Protein AF-A0A928HBX7-F1 (afdb_monomer_lite)

pLDDT: mean 88.18, std 9.83, range [43.16, 96.0]

Secondary structure (DSSP, 8-state):
----HHHHHHHHHHHTT--HHHHHHHHHTSTT-EEEEETTEEEEEEEE-TT-GGGSS-TT---TT--EEEEEEEEE-HHHHHHHHHHSPP-SEEEEE--TT--SEEEEEHHHHHH-

Foldseek 3Di:
DQAFQQVVQVVVCVVVVHDPVVLVVLQVLAPQWDADHGRAKTWTKDFDDPVCLVCLPVRNDDDPPGQEIETPDITGDLLVVLVVLVVHPDHQWYWYDPDPPDRDIDIDGSVVSNPD

Structure (mmCIF, N/CA/C/O backbone):
data_AF-A0A928HBX7-F1
#
_entry.id   AF-A0A928HBX7-F1
#
loop_
_atom_site.group_PDB
_atom_site.id
_atom_site.type_symbol
_atom_site.label_atom_id
_atom_site.label_alt_id
_atom_site.label_comp_id
_atom_site.label_asym_id
_atom_site.label_entity_id
_atom_site.label_seq_id
_atom_site.pdbx_PDB_ins_code
_atom_site.Cartn_x
_atom_site.Cartn_y
_atom_site.Cartn_z
_atom_site.occupancy
_atom_site.B_iso_or_equiv
_atom_site.auth_seq_id
_atom_site.auth_comp_id
_atom_site.auth_asym_id
_atom_site.auth_atom_id
_atom_site.pdbx_PDB_model_num
ATOM 1 N N . MET A 1 1 ? -10.060 2.143 -24.369 1.00 43.16 1 MET A N 1
ATOM 2 C CA . MET A 1 1 ? -9.752 0.827 -23.768 1.00 43.16 1 MET A CA 1
ATOM 3 C C . MET A 1 1 ? -9.670 1.012 -22.266 1.00 43.16 1 MET A C 1
ATOM 5 O O . MET A 1 1 ? -8.885 1.845 -21.835 1.00 43.16 1 MET A O 1
ATOM 9 N N . ASN A 1 2 ? -10.504 0.327 -21.482 1.00 54.28 2 ASN A N 1
ATOM 10 C CA . ASN A 1 2 ? -10.358 0.319 -20.026 1.00 54.28 2 ASN A CA 1
ATOM 11 C C . ASN A 1 2 ? -9.307 -0.754 -19.717 1.00 54.28 2 ASN A C 1
ATOM 13 O O . ASN A 1 2 ? -9.647 -1.933 -19.678 1.00 54.28 2 ASN A O 1
ATOM 17 N N . ALA A 1 3 ? -8.029 -0.371 -19.692 1.00 75.56 3 ALA A N 1
ATOM 18 C CA . ALA A 1 3 ? -6.948 -1.320 -19.448 1.00 75.56 3 ALA A CA 1
ATOM 19 C C . ALA A 1 3 ? -7.117 -1.921 -18.047 1.00 75.56 3 ALA A C 1
ATOM 21 O O . ALA A 1 3 ? -7.370 -1.184 -17.091 1.00 75.56 3 ALA A O 1
ATOM 22 N N . ASP A 1 4 ? -7.009 -3.244 -17.936 1.00 93.00 4 ASP A N 1
ATOM 23 C CA . ASP A 1 4 ? -7.075 -3.940 -16.655 1.00 93.00 4 ASP A CA 1
ATOM 24 C C . ASP A 1 4 ? -6.003 -3.360 -15.717 1.00 93.00 4 ASP A C 1
ATOM 26 O O . ASP A 1 4 ? -4.846 -3.173 -16.101 1.00 93.00 4 ASP A O 1
ATOM 30 N N . ALA A 1 5 ? -6.392 -3.006 -14.493 1.00 93.44 5 ALA A N 1
ATOM 31 C CA . ALA A 1 5 ? -5.477 -2.413 -13.523 1.00 93.44 5 ALA A CA 1
ATOM 32 C C . ALA A 1 5 ? -4.339 -3.375 -13.143 1.00 93.44 5 ALA A C 1
ATOM 34 O O . ALA A 1 5 ? -3.268 -2.918 -12.744 1.00 93.44 5 ALA A O 1
ATOM 35 N N . ARG A 1 6 ? -4.555 -4.689 -13.280 1.00 94.25 6 ARG A N 1
ATOM 36 C CA . ARG A 1 6 ? -3.539 -5.722 -13.044 1.00 94.25 6 ARG A CA 1
ATOM 37 C C . ARG A 1 6 ? -2.446 -5.670 -14.100 1.00 94.25 6 ARG A C 1
ATOM 39 O O . ARG A 1 6 ? -1.276 -5.662 -13.734 1.00 94.25 6 ARG A O 1
ATOM 46 N N . ASP A 1 7 ? -2.823 -5.540 -15.368 1.00 94.25 7 ASP A N 1
ATOM 47 C CA . ASP A 1 7 ? -1.864 -5.446 -16.472 1.00 94.25 7 ASP A CA 1
ATOM 48 C C . ASP A 1 7 ? -0.995 -4.192 -16.313 1.00 94.25 7 ASP A C 1
ATOM 50 O O . ASP A 1 7 ? 0.231 -4.273 -16.323 1.00 94.25 7 ASP A O 1
ATOM 54 N N . GLN A 1 8 ? -1.624 -3.046 -16.028 1.00 93.12 8 GLN A N 1
ATOM 55 C CA . GLN A 1 8 ? -0.915 -1.787 -15.766 1.00 93.12 8 GLN A CA 1
ATOM 56 C C . GLN A 1 8 ? 0.033 -1.883 -14.560 1.00 93.12 8 GLN A C 1
ATOM 58 O O . GLN A 1 8 ? 1.139 -1.341 -14.578 1.00 93.12 8 GLN A O 1
ATOM 63 N N . ALA A 1 9 ? -0.394 -2.560 -13.491 1.00 92.69 9 ALA A N 1
ATOM 64 C CA . ALA A 1 9 ? 0.432 -2.796 -12.313 1.00 92.69 9 ALA A CA 1
ATOM 65 C C . ALA A 1 9 ? 1.674 -3.637 -12.653 1.00 92.69 9 ALA A C 1
ATOM 67 O O . ALA A 1 9 ? 2.782 -3.284 -12.239 1.00 92.69 9 ALA A O 1
ATOM 68 N N . TRP A 1 10 ? 1.496 -4.697 -13.445 1.00 93.19 10 TRP A N 1
ATOM 69 C CA . TRP A 1 10 ? 2.581 -5.555 -13.925 1.00 93.19 10 TRP A CA 1
ATOM 70 C C . TRP A 1 10 ? 3.576 -4.787 -14.798 1.00 93.19 10 TRP A C 1
ATOM 72 O O . TRP A 1 10 ? 4.789 -4.872 -14.594 1.00 93.19 10 TRP A O 1
ATOM 82 N N . GLU A 1 11 ? 3.077 -3.984 -15.738 1.00 92.19 11 GLU A N 1
ATOM 83 C CA . GLU A 1 11 ? 3.911 -3.139 -16.597 1.00 92.19 11 GLU A CA 1
ATOM 84 C C . GLU A 1 11 ? 4.730 -2.130 -15.787 1.00 92.19 11 GLU A C 1
ATOM 86 O O . GLU A 1 11 ? 5.926 -1.962 -16.037 1.00 92.19 11 GLU A O 1
ATOM 91 N N . TYR A 1 12 ? 4.119 -1.500 -14.778 1.00 88.69 12 TYR A N 1
ATOM 92 C CA . TYR A 1 12 ? 4.809 -0.567 -13.889 1.00 88.69 12 TYR A CA 1
ATOM 93 C C . TYR A 1 12 ? 5.974 -1.234 -13.145 1.00 88.69 12 TYR A C 1
ATOM 95 O O . TYR A 1 12 ? 7.075 -0.684 -13.104 1.00 88.69 12 TYR A O 1
ATOM 103 N N . TYR A 1 13 ? 5.757 -2.427 -12.587 1.00 90.25 13 TYR A N 1
ATOM 104 C CA . TYR A 1 13 ? 6.802 -3.172 -11.877 1.00 90.25 13 TYR A CA 1
ATOM 105 C C . TYR A 1 13 ? 7.951 -3.566 -12.795 1.00 90.25 13 TYR A C 1
ATOM 107 O O . TYR A 1 13 ? 9.115 -3.312 -12.472 1.00 90.25 13 TYR A O 1
ATOM 115 N N . LYS A 1 14 ? 7.617 -4.100 -13.974 1.00 89.25 14 LYS A N 1
ATOM 116 C CA . LYS A 1 14 ? 8.596 -4.460 -15.000 1.00 89.25 14 LYS A CA 1
ATOM 117 C C . LYS A 1 14 ? 9.449 -3.255 -15.402 1.00 89.25 14 LYS A C 1
ATOM 119 O O . LYS A 1 14 ? 10.670 -3.367 -15.462 1.00 89.25 14 LYS A O 1
ATOM 124 N N . ALA A 1 15 ? 8.827 -2.098 -15.633 1.00 88.44 15 ALA A N 1
ATOM 125 C CA . ALA A 1 15 ? 9.533 -0.867 -15.988 1.00 88.44 15 ALA A CA 1
ATOM 126 C C . ALA A 1 15 ? 10.423 -0.332 -14.851 1.00 88.44 15 ALA A C 1
ATOM 128 O O . ALA A 1 15 ? 11.450 0.290 -15.113 1.00 88.44 15 ALA A O 1
ATOM 129 N N . ALA A 1 16 ? 10.049 -0.583 -13.595 1.00 83.94 16 ALA A N 1
ATOM 130 C CA . ALA A 1 16 ? 10.812 -0.185 -12.417 1.00 83.94 16 ALA A CA 1
ATOM 131 C C . ALA A 1 16 ? 11.918 -1.185 -12.022 1.00 83.94 16 ALA A C 1
ATOM 133 O O . ALA A 1 16 ? 12.610 -0.942 -11.034 1.00 83.94 16 ALA A O 1
ATOM 134 N N . GLY A 1 17 ? 12.081 -2.301 -12.748 1.00 87.50 17 GLY A N 1
ATOM 135 C CA . GLY A 1 17 ? 13.033 -3.362 -12.395 1.00 87.50 17 GLY A CA 1
ATOM 136 C C . GLY A 1 17 ? 12.702 -4.053 -11.069 1.00 87.50 17 GLY A C 1
ATOM 137 O O . GLY A 1 17 ? 13.601 -4.527 -10.380 1.00 87.50 17 GLY A O 1
ATOM 138 N N . ARG A 1 18 ? 11.422 -4.054 -10.680 1.00 87.19 18 ARG A N 1
ATOM 139 C CA . ARG A 1 18 ? 10.943 -4.618 -9.417 1.00 87.19 18 ARG A CA 1
ATOM 140 C C . ARG A 1 18 ? 10.344 -5.999 -9.625 1.00 87.19 18 ARG A C 1
ATOM 142 O O . ARG A 1 18 ? 9.678 -6.243 -10.629 1.00 87.19 18 ARG A O 1
ATOM 149 N N . ASP A 1 19 ? 10.510 -6.851 -8.623 1.00 89.94 19 ASP A N 1
ATOM 150 C CA . ASP A 1 19 ? 9.866 -8.157 -8.570 1.00 89.94 19 ASP A CA 1
ATOM 151 C C . ASP A 1 19 ? 8.508 -8.046 -7.867 1.00 89.94 19 ASP A C 1
ATOM 153 O O . ASP A 1 19 ? 8.407 -7.703 -6.687 1.00 89.94 19 ASP A O 1
ATOM 157 N N . MET A 1 20 ? 7.451 -8.299 -8.632 1.00 90.50 20 MET A N 1
ATOM 158 C CA . MET A 1 20 ? 6.083 -8.198 -8.149 1.00 90.50 20 MET A CA 1
ATOM 159 C C . MET A 1 20 ? 5.690 -9.356 -7.248 1.00 90.50 20 MET A C 1
ATOM 161 O O . MET A 1 20 ? 4.976 -9.151 -6.270 1.00 90.50 20 MET A O 1
ATOM 165 N N . GLU A 1 21 ? 6.156 -10.559 -7.562 1.00 92.06 21 GLU A N 1
ATOM 166 C CA . GLU A 1 21 ? 5.848 -11.755 -6.786 1.00 92.06 21 GLU A CA 1
ATOM 167 C C . GLU A 1 21 ? 6.515 -11.673 -5.414 1.00 92.06 21 GLU A C 1
ATOM 169 O O . GLU A 1 21 ? 5.865 -11.935 -4.400 1.00 92.06 21 GLU A O 1
ATOM 174 N N . ALA A 1 22 ? 7.768 -11.209 -5.368 1.00 91.19 22 ALA A N 1
ATOM 175 C CA . ALA A 1 22 ? 8.486 -10.988 -4.117 1.00 91.19 22 ALA A CA 1
ATOM 176 C C . ALA A 1 22 ? 7.787 -9.951 -3.221 1.00 91.19 22 ALA A C 1
ATOM 178 O O . ALA A 1 22 ? 7.575 -10.201 -2.032 1.00 91.19 22 ALA A O 1
ATOM 179 N N . ASP A 1 23 ? 7.376 -8.810 -3.784 1.00 91.56 23 ASP A N 1
ATOM 180 C CA . ASP A 1 23 ? 6.685 -7.759 -3.029 1.00 91.56 23 ASP A CA 1
ATOM 181 C C . ASP A 1 23 ? 5.295 -8.213 -2.550 1.00 91.56 23 ASP A C 1
ATOM 183 O O . ASP A 1 23 ? 4.891 -7.897 -1.427 1.00 91.56 23 ASP A O 1
ATOM 187 N N . LEU A 1 24 ? 4.569 -8.988 -3.365 1.00 92.94 24 LEU A N 1
ATOM 188 C CA . LEU A 1 24 ? 3.290 -9.584 -2.976 1.00 92.94 24 LEU A CA 1
ATOM 189 C C . LEU A 1 24 ? 3.462 -10.580 -1.829 1.00 92.94 24 LEU A C 1
ATOM 191 O O . LEU A 1 24 ? 2.717 -10.504 -0.854 1.00 92.94 24 LEU A O 1
ATOM 195 N N . ALA A 1 25 ? 4.445 -11.479 -1.916 1.00 92.12 25 ALA A N 1
ATOM 196 C CA . ALA A 1 25 ? 4.724 -12.458 -0.871 1.00 92.12 25 ALA A CA 1
ATOM 197 C C . ALA A 1 25 ? 5.141 -11.779 0.443 1.00 92.12 25 ALA A C 1
ATOM 199 O O . ALA A 1 25 ? 4.616 -12.110 1.508 1.00 92.12 25 ALA A O 1
ATOM 200 N N . ALA A 1 26 ? 6.028 -10.783 0.368 1.00 91.25 26 ALA A N 1
ATOM 201 C CA . ALA A 1 26 ? 6.472 -10.019 1.529 1.00 91.25 26 ALA A CA 1
ATOM 202 C C . ALA A 1 26 ? 5.316 -9.268 2.204 1.00 91.25 26 ALA A C 1
ATOM 204 O O . ALA A 1 26 ? 5.214 -9.252 3.430 1.00 91.25 26 ALA A O 1
ATOM 205 N N . LEU A 1 27 ? 4.427 -8.664 1.410 1.00 92.25 27 LEU A N 1
ATOM 206 C CA . LEU A 1 27 ? 3.292 -7.913 1.932 1.00 92.25 27 LEU A CA 1
ATOM 207 C C . LEU A 1 27 ? 2.171 -8.822 2.453 1.00 92.25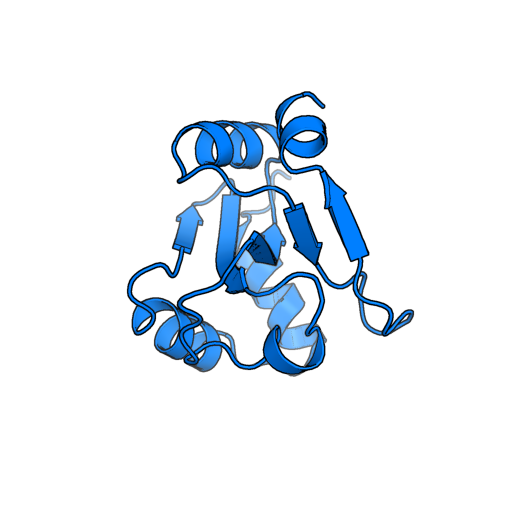 27 LEU A C 1
ATOM 209 O O . LEU A 1 27 ? 1.546 -8.489 3.455 1.00 92.25 27 LEU A O 1
ATOM 213 N N . ALA A 1 28 ? 1.933 -9.974 1.823 1.00 90.44 28 ALA A N 1
ATOM 214 C CA . ALA A 1 28 ? 0.969 -10.968 2.297 1.00 90.44 28 ALA A CA 1
ATOM 215 C C . ALA A 1 28 ? 1.384 -11.595 3.638 1.00 90.44 28 ALA A C 1
ATOM 217 O O . ALA A 1 28 ? 0.525 -11.973 4.432 1.00 90.44 28 ALA A O 1
ATOM 218 N N . ALA A 1 29 ? 2.689 -11.668 3.917 1.00 88.94 29 ALA A N 1
ATOM 219 C CA . ALA A 1 29 ? 3.209 -12.082 5.218 1.00 88.94 29 ALA A CA 1
ATOM 220 C C . ALA A 1 29 ? 3.047 -11.005 6.312 1.00 88.94 29 ALA A C 1
ATOM 222 O O . ALA A 1 29 ? 3.225 -11.300 7.495 1.00 88.94 29 ALA A O 1
ATOM 223 N N . HIS A 1 30 ? 2.705 -9.763 5.950 1.00 89.69 30 HIS A N 1
ATOM 224 C CA . HIS A 1 30 ? 2.498 -8.679 6.904 1.00 89.69 30 HIS A CA 1
ATOM 225 C C . HIS A 1 30 ? 1.064 -8.741 7.482 1.00 89.69 30 HIS A C 1
ATOM 227 O O . HIS A 1 30 ? 0.107 -8.590 6.724 1.00 89.69 30 HIS A O 1
ATOM 233 N N . PRO A 1 31 ? 0.863 -8.864 8.813 1.00 88.56 31 PRO A N 1
ATOM 234 C CA . PRO A 1 31 ? -0.467 -9.071 9.413 1.00 88.56 31 PRO A CA 1
ATOM 235 C C . PRO A 1 31 ? -1.500 -7.977 9.109 1.00 88.56 31 PRO A C 1
ATOM 237 O O . PRO A 1 31 ? -2.691 -8.242 9.005 1.00 88.56 31 PRO A O 1
ATOM 240 N N . GLU A 1 32 ? -1.037 -6.735 8.969 1.00 90.81 32 GLU A N 1
ATOM 241 C CA . GLU A 1 32 ? -1.860 -5.579 8.579 1.00 90.81 32 GLU A CA 1
ATOM 242 C C . GLU A 1 32 ? -1.605 -5.128 7.126 1.00 90.81 32 GLU A C 1
ATOM 244 O O . GLU A 1 32 ? -1.927 -4.000 6.747 1.00 90.81 32 GLU A O 1
ATOM 249 N N . GLY A 1 33 ? -0.943 -5.970 6.329 1.00 92.12 33 GLY A N 1
ATOM 250 C CA . GLY A 1 33 ? -0.696 -5.711 4.918 1.00 92.12 33 GLY A CA 1
ATOM 251 C C . GLY A 1 33 ? -1.998 -5.787 4.128 1.00 92.12 33 GLY A C 1
ATOM 252 O O . GLY A 1 33 ? -2.845 -6.643 4.372 1.00 92.12 33 GLY A O 1
ATOM 253 N N . ILE A 1 34 ? -2.166 -4.883 3.170 1.00 93.62 34 ILE A N 1
ATOM 254 C CA . ILE A 1 34 ? -3.311 -4.873 2.265 1.00 93.62 34 ILE A CA 1
ATOM 255 C C . ILE A 1 34 ? -2.806 -5.180 0.864 1.00 93.62 34 ILE A C 1
ATOM 257 O O . ILE A 1 34 ? -2.054 -4.397 0.278 1.00 93.62 34 ILE A O 1
ATOM 261 N N . VAL A 1 35 ? -3.273 -6.305 0.332 1.00 95.31 35 VAL A N 1
ATOM 262 C CA . VAL A 1 35 ? -3.083 -6.725 -1.055 1.00 95.31 35 VAL A CA 1
ATOM 263 C C . VAL A 1 35 ? -4.461 -6.839 -1.694 1.00 95.31 35 VAL A C 1
ATOM 265 O O . VAL A 1 35 ? -5.254 -7.702 -1.325 1.00 95.31 35 VAL A O 1
ATOM 268 N N . LEU A 1 36 ? -4.757 -5.966 -2.652 1.00 95.38 36 LEU A N 1
ATOM 269 C CA . LEU A 1 36 ? -5.977 -6.029 -3.451 1.00 95.38 36 LEU A CA 1
ATOM 270 C C . LEU A 1 36 ? -5.606 -6.093 -4.928 1.00 95.38 36 LEU A C 1
ATOM 272 O O . LEU A 1 36 ? -4.967 -5.177 -5.438 1.00 95.38 36 LEU A O 1
ATOM 276 N N . LEU A 1 37 ? -6.040 -7.153 -5.611 1.00 94.62 37 LEU A N 1
ATOM 277 C CA . LEU A 1 37 ? -5.818 -7.367 -7.041 1.00 94.62 37 LEU A CA 1
ATOM 278 C C . LEU A 1 37 ? -7.163 -7.574 -7.742 1.00 94.62 37 LEU A C 1
ATOM 280 O O . LEU A 1 37 ? -7.687 -8.683 -7.803 1.00 94.62 37 LEU A O 1
ATOM 284 N N . MET A 1 38 ? -7.741 -6.495 -8.262 1.00 94.88 38 MET A N 1
ATOM 285 C CA . MET A 1 38 ? -9.003 -6.514 -9.001 1.00 94.88 38 MET A CA 1
ATOM 286 C C . MET A 1 38 ? -8.827 -5.915 -10.401 1.00 94.88 38 MET A C 1
ATOM 288 O O . MET A 1 38 ? -7.999 -5.021 -10.572 1.00 94.88 38 MET A O 1
ATOM 292 N N . PRO A 1 39 ? -9.681 -6.277 -11.380 1.00 95.06 39 PRO A N 1
ATOM 293 C CA . PRO A 1 39 ? -9.593 -5.733 -12.739 1.00 95.06 39 PRO A CA 1
ATOM 294 C C . PRO A 1 39 ? -9.624 -4.201 -12.826 1.00 95.06 39 PRO A C 1
ATOM 296 O O . PRO A 1 39 ? -9.100 -3.602 -13.757 1.00 95.06 39 PRO A O 1
ATOM 299 N N . ARG A 1 40 ? -10.268 -3.541 -11.855 1.00 95.44 40 ARG A N 1
ATOM 300 C CA . ARG A 1 40 ? -10.423 -2.078 -11.813 1.00 95.44 40 ARG A CA 1
ATOM 301 C C . ARG A 1 40 ? -9.531 -1.385 -10.791 1.00 95.44 40 ARG A C 1
ATOM 303 O O . ARG A 1 40 ? -9.532 -0.157 -10.749 1.00 95.44 40 ARG A O 1
ATOM 310 N N . LEU A 1 41 ? -8.853 -2.133 -9.927 1.00 95.94 41 LEU A N 1
ATOM 311 C CA . LEU A 1 41 ? -8.087 -1.563 -8.828 1.00 95.94 41 LEU A CA 1
ATOM 312 C C . LEU A 1 41 ? -7.033 -2.554 -8.335 1.00 95.94 41 LEU A C 1
ATOM 314 O O . LEU A 1 41 ? -7.363 -3.661 -7.913 1.00 95.94 41 LEU A O 1
ATOM 318 N N . VAL A 1 42 ? -5.787 -2.103 -8.308 1.00 96.00 42 VAL A N 1
ATOM 319 C CA . VAL A 1 42 ? -4.685 -2.763 -7.616 1.00 96.00 42 VAL A CA 1
ATOM 320 C C . VAL A 1 42 ? -4.202 -1.856 -6.490 1.00 96.00 42 VAL A C 1
ATOM 322 O O . VAL A 1 42 ? -3.895 -0.687 -6.731 1.00 96.00 42 VAL A O 1
ATOM 325 N N . VAL A 1 43 ? -4.136 -2.387 -5.267 1.00 95.44 43 VAL A N 1
ATOM 326 C CA . VAL A 1 43 ? -3.609 -1.684 -4.086 1.00 95.44 43 VAL A CA 1
ATOM 327 C C . VAL A 1 43 ? -2.652 -2.591 -3.333 1.00 95.44 43 VAL A C 1
ATOM 329 O O . VAL A 1 43 ? -3.036 -3.689 -2.941 1.00 95.44 43 VAL A O 1
ATOM 332 N N . LEU A 1 44 ? -1.445 -2.089 -3.084 1.00 94.88 44 LEU A N 1
ATOM 333 C CA . LEU A 1 44 ? -0.462 -2.673 -2.178 1.00 94.88 44 LEU A CA 1
ATOM 334 C C . LEU A 1 44 ? -0.104 -1.612 -1.137 1.00 94.88 44 LEU A C 1
ATOM 336 O O . LEU A 1 44 ? 0.433 -0.555 -1.485 1.00 94.88 44 LEU A O 1
ATOM 340 N N . MET A 1 45 ? -0.431 -1.853 0.129 1.00 94.25 45 MET A N 1
ATOM 341 C CA . MET A 1 45 ? -0.144 -0.907 1.210 1.00 94.25 45 MET A CA 1
ATOM 342 C C . MET A 1 45 ? 0.070 -1.599 2.553 1.00 94.25 45 MET A C 1
ATOM 344 O O . MET A 1 45 ? -0.460 -2.676 2.802 1.00 94.25 45 MET A O 1
ATOM 348 N N . LYS A 1 46 ? 0.828 -0.950 3.437 1.00 94.38 46 LYS A N 1
ATOM 349 C CA . LYS A 1 46 ? 1.106 -1.424 4.801 1.00 94.38 46 LYS A CA 1
ATOM 350 C C . LYS A 1 46 ? 1.135 -0.267 5.797 1.00 94.38 46 LYS A C 1
ATOM 352 O O . LYS A 1 46 ? 1.308 0.885 5.378 1.00 94.38 46 LYS A O 1
ATOM 357 N N . PRO A 1 47 ? 0.984 -0.525 7.102 1.00 94.50 47 PRO A N 1
ATOM 358 C CA . PRO A 1 47 ? 1.153 0.517 8.099 1.00 94.50 47 PRO A CA 1
ATOM 359 C C . PRO A 1 47 ? 2.630 0.897 8.276 1.00 94.50 47 PRO A C 1
ATOM 361 O O . PRO A 1 47 ? 3.514 0.044 8.230 1.00 94.50 47 PRO A O 1
ATOM 364 N N . VAL A 1 48 ? 2.905 2.187 8.481 1.00 93.38 48 VAL A N 1
ATOM 365 C CA . VAL A 1 48 ? 4.257 2.719 8.724 1.00 93.38 48 VAL A CA 1
ATOM 366 C C . VAL A 1 48 ? 4.238 3.898 9.700 1.00 93.38 48 VAL A C 1
ATOM 368 O O . VAL A 1 48 ? 3.192 4.487 9.981 1.00 93.38 48 VAL A O 1
ATOM 371 N N . CYS A 1 49 ? 5.425 4.291 10.158 1.00 92.12 49 CYS A N 1
ATOM 372 C CA . CYS A 1 49 ? 5.660 5.553 10.853 1.00 92.12 49 CYS A CA 1
ATOM 373 C C . CYS A 1 49 ? 5.934 6.682 9.841 1.00 92.12 49 CYS A C 1
ATOM 375 O O . CYS A 1 49 ? 6.922 6.659 9.103 1.00 92.12 49 CYS A O 1
ATOM 377 N N . SER A 1 50 ? 5.104 7.726 9.835 1.00 91.19 50 SER A N 1
ATOM 378 C CA . SER A 1 50 ? 5.171 8.870 8.910 1.00 91.19 50 SER A CA 1
ATOM 379 C C . SER A 1 50 ? 6.469 9.682 9.009 1.00 91.19 50 SER A C 1
ATOM 381 O O . SER A 1 50 ? 6.782 10.484 8.126 1.00 91.19 50 SER A O 1
ATOM 383 N N . ARG A 1 51 ? 7.214 9.528 10.106 1.00 89.19 51 ARG A N 1
ATOM 384 C CA . ARG A 1 51 ? 8.471 10.237 10.381 1.00 89.19 51 ARG A CA 1
ATOM 385 C C . ARG A 1 51 ? 9.725 9.407 10.095 1.00 89.19 51 ARG A C 1
ATOM 387 O O . ARG A 1 51 ? 10.807 9.960 10.221 1.00 89.19 51 ARG A O 1
ATOM 394 N N . GLN A 1 52 ? 9.576 8.135 9.720 1.00 89.06 52 GLN A N 1
ATOM 395 C CA . GLN A 1 52 ? 10.679 7.191 9.486 1.00 89.06 52 GLN A CA 1
ATOM 396 C C . GLN A 1 52 ? 10.588 6.628 8.052 1.00 89.06 52 GLN A C 1
ATOM 398 O O . GLN A 1 52 ? 10.196 5.475 7.857 1.00 89.06 52 GLN A O 1
ATOM 403 N N . PRO A 1 53 ? 10.823 7.460 7.017 1.00 86.12 53 PRO A N 1
ATOM 404 C CA . PRO A 1 53 ? 10.641 7.081 5.613 1.00 86.12 53 PRO A CA 1
ATOM 405 C C . PRO A 1 53 ? 11.561 5.964 5.120 1.00 86.12 53 PRO A C 1
ATOM 407 O O . PRO A 1 53 ? 11.194 5.234 4.203 1.00 86.12 53 PRO A O 1
ATOM 410 N N . GLU A 1 54 ? 12.717 5.787 5.750 1.00 84.81 54 GLU A N 1
ATOM 411 C CA . GLU A 1 54 ? 13.659 4.698 5.491 1.00 84.81 54 GLU A CA 1
ATOM 412 C C . GLU A 1 54 ? 13.040 3.302 5.683 1.00 84.81 54 GLU A C 1
ATOM 414 O O . GLU A 1 54 ? 13.554 2.314 5.173 1.00 84.81 54 GLU A O 1
ATOM 419 N N . GLN A 1 55 ? 11.906 3.217 6.381 1.00 79.38 55 GLN A N 1
ATOM 420 C CA . GLN A 1 55 ? 11.203 1.972 6.698 1.00 79.38 55 GLN A CA 1
ATOM 421 C C . GLN A 1 55 ? 10.085 1.621 5.711 1.00 79.38 55 GLN A C 1
ATOM 423 O O . GLN A 1 55 ? 9.481 0.544 5.781 1.00 79.38 55 GLN A O 1
ATOM 428 N N . TRP A 1 56 ? 9.737 2.549 4.821 1.00 84.81 56 TRP A N 1
ATOM 429 C CA . TRP A 1 56 ? 8.539 2.422 3.998 1.00 84.81 56 TRP A CA 1
ATOM 430 C C . TRP A 1 56 ? 8.689 1.339 2.931 1.00 84.81 56 TRP A C 1
ATOM 432 O O . TRP A 1 56 ? 7.743 0.596 2.683 1.00 84.81 56 TRP A O 1
ATOM 442 N N . THR A 1 57 ? 9.890 1.192 2.370 1.00 79.50 57 THR A N 1
ATOM 443 C CA . THR A 1 57 ? 10.199 0.211 1.321 1.00 79.50 57 THR A CA 1
ATOM 444 C C . THR A 1 57 ? 10.483 -1.195 1.855 1.00 79.50 57 THR A C 1
ATOM 446 O O . THR A 1 57 ? 10.461 -2.144 1.080 1.00 79.50 57 THR A O 1
ATOM 449 N N . ASP A 1 58 ? 10.716 -1.352 3.161 1.00 83.62 58 ASP A N 1
ATOM 450 C CA . ASP A 1 58 ? 10.961 -2.644 3.818 1.00 83.62 58 ASP A CA 1
ATOM 451 C C . ASP A 1 58 ? 9.638 -3.368 4.114 1.00 83.62 58 ASP A C 1
ATOM 453 O O . ASP A 1 58 ? 9.125 -3.335 5.232 1.00 83.62 58 ASP A O 1
ATOM 457 N N . LEU A 1 59 ? 9.016 -3.946 3.084 1.00 82.75 59 LEU A N 1
ATOM 458 C CA . LEU A 1 59 ? 7.662 -4.513 3.136 1.00 82.75 59 LEU A CA 1
ATOM 459 C C . LEU A 1 59 ? 7.358 -5.487 4.293 1.00 82.75 59 LEU A C 1
ATOM 461 O O . LEU A 1 59 ? 6.307 -5.300 4.908 1.00 82.75 59 LEU A O 1
ATOM 465 N N . PRO A 1 60 ? 8.214 -6.469 4.637 1.00 78.56 60 PRO A N 1
ATOM 466 C CA . PRO A 1 60 ? 7.878 -7.461 5.661 1.00 78.56 60 PRO A CA 1
ATOM 467 C C . PRO A 1 60 ? 7.899 -6.905 7.095 1.00 78.56 60 PRO A C 1
ATOM 469 O O . PRO A 1 60 ? 7.381 -7.539 8.014 1.00 78.56 60 PRO A O 1
ATOM 472 N N . ARG A 1 61 ? 8.497 -5.731 7.325 1.00 81.31 61 ARG A N 1
ATOM 473 C CA . ARG A 1 61 ? 8.688 -5.190 8.674 1.00 81.31 61 ARG A CA 1
ATOM 474 C C . ARG A 1 61 ? 7.401 -4.611 9.272 1.00 81.31 61 ARG A C 1
ATOM 476 O O . ARG A 1 61 ? 6.729 -3.801 8.635 1.00 81.31 61 ARG A O 1
ATOM 483 N N . ILE A 1 62 ? 7.129 -4.980 10.529 1.00 80.12 62 ILE A N 1
ATOM 484 C CA . ILE A 1 62 ? 5.966 -4.557 11.330 1.00 80.12 62 ILE A CA 1
ATOM 485 C C . ILE A 1 62 ? 6.327 -3.369 12.230 1.00 80.12 62 ILE A C 1
ATOM 487 O O . ILE A 1 62 ? 7.410 -3.329 12.820 1.00 80.12 62 ILE A O 1
ATOM 491 N N . PHE A 1 63 ? 5.391 -2.428 12.392 1.00 79.81 63 PHE A N 1
ATOM 492 C CA . PHE A 1 63 ? 5.590 -1.211 13.183 1.00 79.81 63 PHE A CA 1
ATOM 493 C C . PHE A 1 63 ? 4.451 -0.981 14.187 1.00 79.81 63 PHE A C 1
ATOM 495 O O . PHE A 1 63 ? 3.408 -0.441 13.814 1.00 79.81 63 PHE A O 1
ATOM 502 N N . PRO A 1 64 ? 4.654 -1.301 15.479 1.00 77.25 64 PRO A N 1
ATOM 503 C CA . PRO A 1 64 ? 3.623 -1.135 16.510 1.00 77.25 64 PRO A CA 1
ATOM 504 C C . PRO A 1 64 ? 3.136 0.313 16.689 1.00 77.25 64 PRO A C 1
ATOM 506 O O . PRO A 1 64 ? 1.996 0.544 17.074 1.00 77.25 64 PRO A O 1
ATOM 509 N N . ALA A 1 65 ? 3.990 1.298 16.393 1.00 84.25 65 ALA A N 1
ATOM 510 C CA . ALA A 1 65 ? 3.697 2.727 16.529 1.00 84.25 65 ALA A CA 1
ATOM 511 C C . ALA A 1 65 ? 3.247 3.394 15.214 1.00 84.25 65 ALA A C 1
ATOM 513 O O . ALA A 1 65 ? 3.351 4.615 15.075 1.00 84.25 65 ALA A O 1
ATOM 514 N N . ALA A 1 66 ? 2.793 2.616 14.228 1.00 91.44 66 ALA A N 1
ATOM 515 C CA . ALA A 1 66 ? 2.413 3.159 12.933 1.00 91.44 66 ALA A CA 1
ATOM 516 C C . ALA A 1 66 ? 1.281 4.198 13.056 1.00 91.44 66 ALA A C 1
ATOM 518 O O . ALA A 1 66 ? 0.227 3.940 13.637 1.00 91.44 66 ALA A O 1
ATOM 519 N N . ASP A 1 67 ? 1.471 5.364 12.443 1.00 94.31 67 ASP A N 1
ATOM 520 C CA . ASP A 1 67 ? 0.506 6.471 12.389 1.00 94.31 67 ASP A CA 1
ATOM 521 C C . ASP A 1 67 ? 0.028 6.756 10.954 1.00 94.31 67 ASP A C 1
ATOM 523 O O . ASP A 1 67 ? -0.800 7.650 10.731 1.00 94.31 67 ASP A O 1
ATOM 527 N N . ALA A 1 68 ? 0.530 5.988 9.982 1.00 94.69 68 ALA A N 1
ATOM 528 C CA . ALA A 1 68 ? 0.299 6.189 8.563 1.00 94.69 68 ALA A CA 1
ATOM 529 C C . ALA A 1 68 ? 0.066 4.887 7.798 1.00 94.69 68 ALA A C 1
ATOM 531 O O . ALA A 1 68 ? 0.540 3.821 8.185 1.00 94.69 68 ALA A O 1
ATOM 532 N N . TRP A 1 69 ? -0.628 5.006 6.672 1.00 94.75 69 TRP A N 1
ATOM 533 C CA . TRP A 1 69 ? -0.639 4.002 5.614 1.00 94.75 69 TRP A CA 1
ATOM 534 C C . TRP A 1 69 ? 0.407 4.371 4.567 1.00 94.75 69 TRP A C 1
ATOM 536 O O . TRP A 1 69 ? 0.368 5.488 4.059 1.00 94.75 69 TRP A O 1
ATOM 546 N N . TYR A 1 70 ? 1.321 3.467 4.220 1.00 94.25 70 TYR A N 1
ATOM 547 C CA . TYR A 1 70 ? 2.202 3.634 3.066 1.00 94.25 70 TYR A CA 1
ATOM 548 C C . TYR A 1 70 ? 1.635 2.902 1.856 1.00 94.25 70 TYR A C 1
ATOM 550 O O . TYR A 1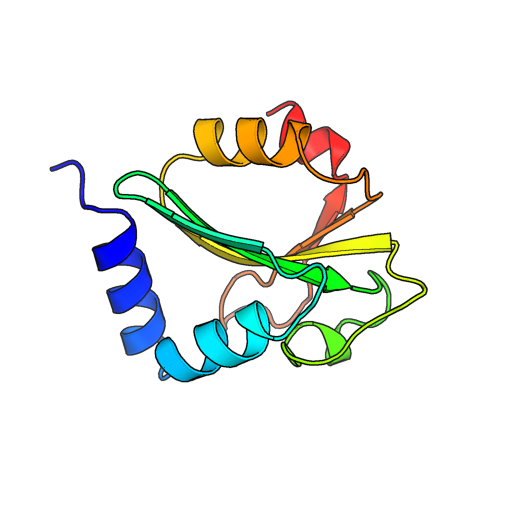 70 ? 1.432 1.691 1.907 1.00 94.25 70 TYR A O 1
ATOM 558 N N . VAL A 1 71 ? 1.397 3.643 0.776 1.00 93.50 71 VAL A N 1
ATOM 559 C CA . VAL A 1 71 ? 0.998 3.112 -0.526 1.00 93.50 71 VAL A CA 1
ATOM 560 C C . VAL A 1 71 ? 2.253 2.772 -1.301 1.00 93.50 71 VAL A C 1
ATOM 562 O O . VAL A 1 71 ? 2.981 3.652 -1.766 1.00 93.50 71 VAL A O 1
ATOM 565 N N . HIS A 1 72 ? 2.465 1.476 -1.448 1.00 92.12 72 HIS A N 1
ATOM 566 C CA . HIS A 1 72 ? 3.525 0.914 -2.262 1.00 92.12 72 HIS A CA 1
ATOM 567 C C . HIS A 1 72 ? 3.144 0.895 -3.741 1.00 92.12 72 HIS A C 1
ATOM 569 O O . HIS A 1 72 ? 3.948 1.228 -4.609 1.00 92.12 72 HIS A O 1
ATOM 575 N N . LEU A 1 73 ? 1.887 0.546 -4.021 1.00 92.50 73 LEU A N 1
ATOM 576 C CA . LEU A 1 73 ? 1.301 0.592 -5.353 1.00 92.50 73 LEU A CA 1
ATOM 577 C C . LEU A 1 73 ? -0.187 0.939 -5.261 1.00 92.50 73 LEU A C 1
ATOM 579 O O . LEU A 1 73 ? -0.913 0.377 -4.442 1.00 92.50 73 LEU A O 1
ATOM 583 N N . LEU A 1 74 ? -0.641 1.836 -6.133 1.00 93.62 74 LEU A N 1
ATOM 584 C CA . LEU A 1 74 ? -2.053 2.135 -6.352 1.00 93.62 74 LEU A CA 1
ATOM 585 C C . LEU A 1 74 ? -2.276 2.394 -7.842 1.00 93.62 74 LEU A C 1
ATOM 587 O O . LEU A 1 74 ? -1.789 3.391 -8.371 1.00 93.62 74 LEU A O 1
ATOM 591 N N . VAL A 1 75 ? -3.009 1.504 -8.506 1.00 93.62 75 VAL A N 1
ATOM 592 C CA . VAL A 1 75 ? -3.289 1.577 -9.948 1.00 93.62 75 VAL A CA 1
ATOM 593 C C . VAL A 1 75 ? -4.772 1.310 -10.188 1.00 93.62 75 VAL A C 1
ATOM 595 O O . VAL A 1 75 ? -5.342 0.391 -9.605 1.00 93.62 75 VAL A O 1
ATOM 598 N N . GLY A 1 76 ? -5.407 2.108 -11.048 1.00 93.88 76 GLY A N 1
ATOM 599 C CA . GLY A 1 76 ? -6.819 1.961 -11.408 1.00 93.88 76 GLY A CA 1
ATOM 600 C C . GLY A 1 76 ? -7.735 3.021 -10.788 1.00 93.88 76 GLY A C 1
ATOM 601 O O . GLY A 1 76 ? -7.398 4.202 -10.717 1.00 93.88 76 GLY A O 1
ATOM 602 N N . ASP A 1 77 ? -8.939 2.609 -10.395 1.00 94.56 77 ASP A N 1
ATOM 603 C CA . ASP A 1 77 ? -10.041 3.501 -10.028 1.00 94.56 77 ASP A CA 1
ATOM 604 C C . ASP A 1 77 ? -9.885 4.096 -8.615 1.00 94.56 77 ASP A C 1
ATOM 606 O O . ASP A 1 77 ? -10.107 3.435 -7.595 1.00 94.56 77 ASP A O 1
ATOM 610 N N . LEU A 1 78 ? -9.577 5.395 -8.551 1.00 93.06 78 LEU A N 1
ATOM 611 C CA . LEU A 1 78 ? -9.432 6.133 -7.292 1.00 93.06 78 LEU A CA 1
ATOM 612 C C . LEU A 1 78 ? -10.715 6.176 -6.450 1.00 93.06 78 LEU A C 1
ATOM 614 O O . LEU A 1 78 ? -10.629 6.233 -5.223 1.00 93.06 78 LEU A O 1
ATOM 618 N N . ARG A 1 79 ? -11.909 6.114 -7.056 1.00 93.88 79 ARG A N 1
ATOM 619 C CA . ARG A 1 79 ? -13.167 6.077 -6.291 1.00 93.88 79 ARG A CA 1
ATOM 620 C C . ARG A 1 79 ? -13.297 4.755 -5.542 1.00 93.88 79 ARG A C 1
ATOM 622 O O . ARG A 1 79 ? -13.732 4.747 -4.391 1.00 93.88 79 ARG A O 1
ATOM 629 N N . LEU A 1 80 ? -12.886 3.647 -6.163 1.00 94.56 80 LEU A N 1
ATOM 630 C CA . LEU A 1 80 ? -12.818 2.349 -5.485 1.00 94.56 80 LEU A CA 1
ATOM 631 C C . LEU A 1 80 ? -11.759 2.360 -4.376 1.00 94.56 80 LEU A C 1
ATOM 633 O O . LEU A 1 80 ? -12.039 1.884 -3.278 1.00 94.56 80 LEU A O 1
ATOM 637 N N . ALA A 1 81 ? -10.597 2.972 -4.617 1.00 94.69 81 ALA A N 1
ATOM 638 C CA . ALA A 1 81 ? -9.543 3.095 -3.609 1.00 94.69 81 ALA A CA 1
ATOM 639 C C . ALA A 1 81 ? -10.010 3.866 -2.362 1.00 94.69 81 ALA A C 1
ATOM 641 O O . ALA A 1 81 ? -9.737 3.465 -1.233 1.00 94.69 81 ALA A O 1
ATOM 642 N N . ARG A 1 82 ? -10.777 4.945 -2.549 1.00 94.56 82 ARG A N 1
ATOM 643 C CA . ARG A 1 82 ? -11.348 5.725 -1.440 1.00 94.56 82 ARG A CA 1
ATOM 644 C C . ARG A 1 82 ? -12.427 4.960 -0.683 1.00 94.56 82 ARG A C 1
ATOM 646 O O . ARG A 1 82 ? -12.456 5.009 0.542 1.00 94.56 82 ARG A O 1
ATOM 653 N N . ARG A 1 83 ? -13.274 4.197 -1.379 1.00 93.75 83 ARG A N 1
ATOM 654 C CA . ARG A 1 83 ? -14.237 3.297 -0.723 1.00 93.75 83 ARG A CA 1
ATOM 655 C C . ARG A 1 83 ? -13.531 2.237 0.119 1.00 93.75 83 ARG A C 1
ATOM 657 O O . ARG A 1 83 ? -13.935 2.024 1.257 1.00 93.75 83 ARG A O 1
ATOM 664 N N . LEU A 1 84 ? -12.460 1.631 -0.397 1.00 91.56 84 LEU A N 1
ATOM 665 C CA . LEU A 1 84 ? -11.623 0.719 0.386 1.00 91.56 84 LEU A CA 1
ATOM 666 C C . LEU A 1 84 ? -11.075 1.428 1.631 1.00 91.56 84 LEU A C 1
ATOM 668 O O . LEU A 1 8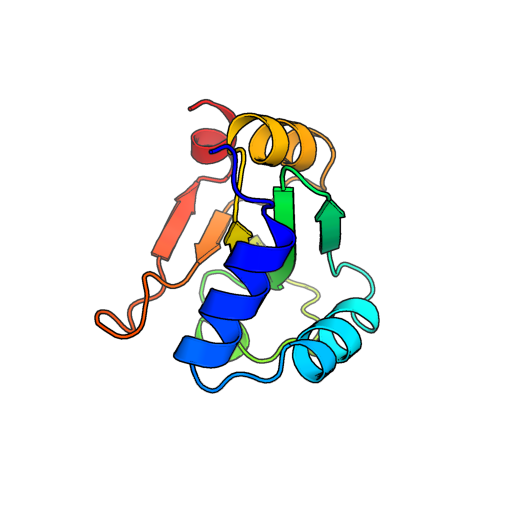4 ? -11.220 0.916 2.734 1.00 91.56 84 LEU A O 1
ATOM 672 N N . ALA A 1 85 ? -10.529 2.636 1.472 1.00 92.25 85 ALA A N 1
ATOM 673 C CA . ALA A 1 85 ? -9.983 3.424 2.574 1.00 92.25 85 ALA A CA 1
ATOM 674 C C . ALA A 1 85 ? -10.990 3.671 3.712 1.00 92.25 85 ALA A C 1
ATOM 676 O O . ALA A 1 85 ? -10.603 3.643 4.878 1.00 92.25 85 ALA A O 1
ATOM 677 N N . THR A 1 86 ? -12.283 3.839 3.418 1.00 91.69 86 THR A N 1
ATOM 678 C CA . THR A 1 86 ? -13.299 3.992 4.479 1.00 91.69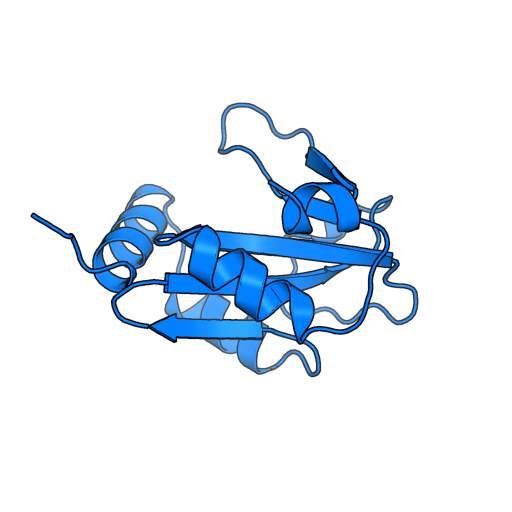 86 THR A CA 1
ATOM 679 C C . THR A 1 86 ? -13.514 2.744 5.340 1.00 91.69 86 THR A C 1
ATOM 681 O O . THR A 1 86 ? -14.008 2.873 6.457 1.00 91.69 86 THR A O 1
ATOM 684 N N . ALA A 1 87 ? -13.131 1.559 4.854 1.00 91.56 87 ALA A N 1
ATOM 685 C CA . ALA A 1 87 ? -13.251 0.292 5.576 1.00 91.56 87 ALA A CA 1
ATOM 686 C C . ALA A 1 87 ? -11.986 -0.078 6.373 1.00 91.56 87 ALA A C 1
ATOM 688 O O . ALA A 1 87 ? -11.998 -1.049 7.128 1.00 91.56 87 ALA A O 1
ATOM 689 N N . LEU A 1 88 ? -10.890 0.669 6.207 1.00 91.12 88 LEU A N 1
ATOM 690 C CA . LEU A 1 88 ? -9.617 0.389 6.868 1.00 91.12 88 LEU A CA 1
ATOM 691 C C . LEU A 1 88 ? -9.513 1.090 8.232 1.00 91.12 88 LEU A C 1
ATOM 693 O O . LEU A 1 88 ? -10.124 2.146 8.438 1.00 91.12 88 LEU A O 1
ATOM 697 N N . PRO A 1 89 ? -8.679 0.568 9.154 1.00 90.75 89 PRO A N 1
ATOM 698 C CA . PRO A 1 89 ? -8.326 1.272 10.378 1.00 90.75 89 PRO A CA 1
ATOM 699 C C . PRO A 1 89 ? -7.880 2.709 10.099 1.00 90.75 89 PRO A C 1
ATOM 701 O O . PRO A 1 89 ? -7.062 2.979 9.209 1.00 90.75 89 PRO A O 1
ATOM 704 N N . ARG A 1 90 ? -8.423 3.646 10.882 1.00 89.44 90 ARG A N 1
ATOM 705 C CA . ARG A 1 90 ? -8.098 5.066 10.749 1.00 89.44 90 ARG A CA 1
ATOM 706 C C . ARG A 1 90 ? -6.636 5.298 11.109 1.00 89.44 90 ARG A C 1
ATOM 708 O O . ARG A 1 90 ? -6.199 4.977 12.209 1.00 89.44 90 ARG A O 1
ATOM 715 N N . ARG A 1 91 ? -5.910 5.934 10.194 1.00 92.69 91 ARG A N 1
ATOM 716 C CA . ARG A 1 91 ? -4.551 6.439 10.408 1.00 92.69 91 ARG A CA 1
ATOM 717 C C . ARG A 1 91 ? -4.518 7.927 10.082 1.00 92.69 91 ARG A C 1
ATOM 719 O O . ARG A 1 91 ? -5.396 8.429 9.383 1.00 92.69 91 ARG A O 1
ATOM 726 N N . ARG A 1 92 ? -3.549 8.662 10.629 1.00 95.06 92 ARG A N 1
ATOM 727 C CA . ARG A 1 92 ? -3.480 10.123 10.454 1.00 95.06 92 ARG A CA 1
ATOM 728 C C . ARG A 1 92 ? -3.024 10.489 9.045 1.00 95.06 92 ARG A C 1
ATOM 730 O O . ARG A 1 92 ? -3.517 11.458 8.464 1.00 95.06 92 ARG A O 1
ATOM 737 N N . TRP A 1 93 ? -2.099 9.706 8.502 1.00 95.94 93 TRP A N 1
ATOM 738 C CA . TRP A 1 93 ? -1.409 10.026 7.260 1.00 95.94 93 TRP A CA 1
ATOM 739 C C . TRP A 1 93 ? -1.563 8.941 6.200 1.00 95.94 93 TRP A C 1
ATOM 741 O O . TRP A 1 93 ? -1.635 7.75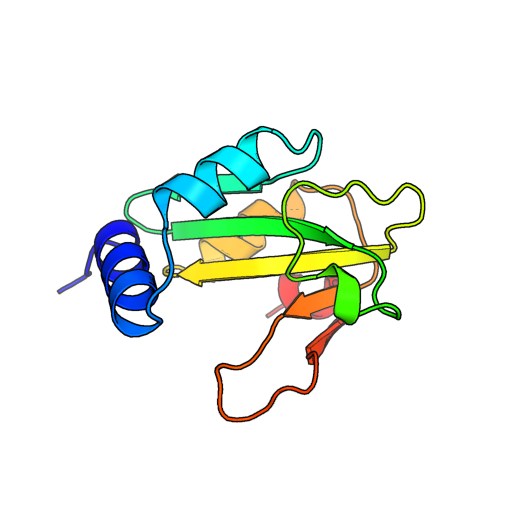0 6.499 1.00 95.94 93 TRP A O 1
ATOM 751 N N . LEU A 1 94 ? -1.551 9.388 4.949 1.00 94.50 94 LEU A N 1
ATOM 752 C CA . LEU A 1 94 ? -1.272 8.574 3.781 1.00 94.50 94 LEU A CA 1
ATOM 753 C C . LEU A 1 94 ? 0.094 8.973 3.230 1.00 94.50 94 LEU A C 1
ATOM 755 O O . LEU A 1 94 ? 0.347 10.145 2.937 1.00 94.50 94 LEU A O 1
ATOM 759 N N . CYS A 1 95 ? 0.961 7.987 3.099 1.00 93.88 95 CYS A N 1
ATOM 760 C CA . CYS A 1 95 ? 2.352 8.109 2.714 1.00 93.88 95 CYS A CA 1
ATOM 761 C C . CYS A 1 95 ? 2.571 7.418 1.368 1.00 93.88 95 CYS A C 1
ATOM 763 O O . CYS A 1 95 ? 2.016 6.350 1.135 1.00 93.88 95 CYS A O 1
ATOM 765 N N . PHE A 1 96 ? 3.358 8.009 0.473 1.00 91.44 96 PHE A N 1
ATOM 766 C CA . PHE A 1 96 ? 3.694 7.407 -0.825 1.00 91.44 96 PHE A CA 1
ATOM 767 C C . PHE A 1 96 ? 4.947 8.057 -1.421 1.00 91.44 96 PHE A C 1
ATOM 769 O O . PHE A 1 96 ? 5.337 9.156 -1.023 1.00 91.44 96 PHE A O 1
ATOM 776 N N . GLN A 1 97 ? 5.585 7.393 -2.384 1.00 85.88 97 GLN A N 1
ATOM 777 C CA . GLN A 1 97 ? 6.683 7.966 -3.170 1.00 85.88 97 GLN A CA 1
ATOM 778 C C . GLN A 1 97 ? 6.183 8.349 -4.569 1.00 85.88 97 GLN A C 1
ATOM 780 O O . GLN A 1 97 ? 5.486 7.573 -5.219 1.00 85.88 97 GLN A O 1
ATOM 785 N N . ARG A 1 98 ? 6.527 9.552 -5.051 1.00 75.06 98 ARG A N 1
ATOM 786 C CA . ARG A 1 98 ? 6.157 10.028 -6.397 1.00 75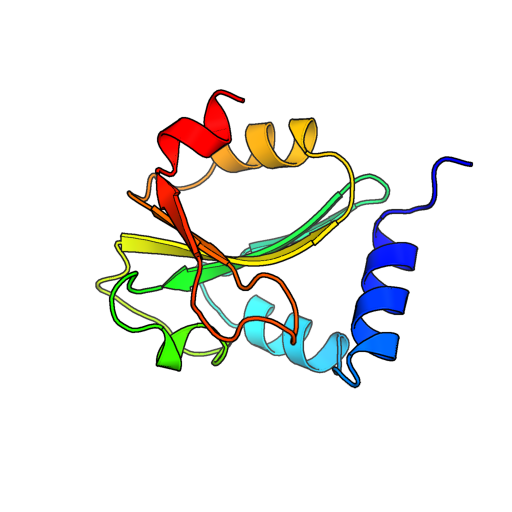.06 98 ARG A CA 1
ATOM 787 C C . ARG A 1 98 ? 7.268 9.723 -7.400 1.00 75.06 98 ARG A C 1
ATOM 789 O O . ARG A 1 98 ? 7.927 10.627 -7.902 1.00 75.06 98 ARG A O 1
ATOM 796 N N . GLY A 1 99 ? 7.439 8.440 -7.706 1.00 64.62 99 GLY A N 1
ATOM 797 C CA . GLY A 1 99 ? 8.398 7.967 -8.705 1.00 64.62 99 GLY A CA 1
ATOM 798 C C . GLY A 1 99 ? 9.864 8.300 -8.390 1.00 64.62 99 GLY A C 1
ATOM 799 O O . GLY A 1 99 ? 10.199 8.924 -7.388 1.00 64.62 99 GLY A O 1
ATOM 800 N N . LEU A 1 100 ? 10.759 7.882 -9.286 1.00 55.31 100 LEU A N 1
ATOM 801 C CA . LEU A 1 100 ? 12.215 7.950 -9.086 1.00 55.31 100 LEU A CA 1
ATOM 802 C C . LEU A 1 100 ? 12.800 9.376 -9.119 1.00 55.31 100 LEU A C 1
ATOM 804 O O . LEU A 1 100 ? 13.944 9.577 -8.728 1.00 55.31 100 LEU A O 1
ATOM 808 N N . ARG A 1 101 ? 12.044 10.375 -9.596 1.00 56.34 101 ARG A N 1
ATOM 809 C CA . ARG A 1 101 ? 12.545 11.752 -9.787 1.00 56.34 101 ARG A CA 1
ATOM 810 C C . ARG A 1 101 ? 12.562 12.579 -8.506 1.00 56.34 101 ARG A C 1
ATOM 812 O O . ARG A 1 101 ? 13.206 13.624 -8.466 1.00 56.34 101 ARG A O 1
ATOM 819 N N . THR A 1 102 ? 11.847 12.151 -7.471 1.00 57.78 102 THR A N 1
ATOM 820 C CA . THR A 1 102 ? 11.839 12.843 -6.184 1.00 57.78 102 THR A CA 1
ATOM 821 C C . THR A 1 102 ? 11.880 11.792 -5.080 1.00 57.78 102 THR A C 1
ATOM 823 O O . THR A 1 102 ? 10.861 11.162 -4.807 1.00 57.78 102 THR A O 1
ATOM 826 N N . PRO A 1 103 ? 13.035 11.592 -4.419 1.00 61.62 103 PRO A N 1
ATOM 827 C CA . PRO A 1 103 ? 13.152 10.612 -3.339 1.00 61.62 103 PRO A CA 1
ATOM 828 C C . PRO A 1 103 ? 12.379 11.043 -2.086 1.00 61.62 103 PRO A C 1
ATOM 830 O O . PRO A 1 103 ? 12.244 10.268 -1.141 1.00 61.62 103 PRO A O 1
ATOM 833 N N . ALA A 1 104 ? 11.879 12.285 -2.062 1.00 70.19 104 ALA A N 1
ATOM 834 C CA . ALA A 1 104 ? 11.183 12.831 -0.919 1.00 70.19 104 ALA A CA 1
ATOM 835 C C . ALA A 1 104 ? 9.861 12.074 -0.669 1.00 70.19 104 ALA A C 1
ATOM 837 O O . ALA A 1 104 ? 8.979 12.050 -1.535 1.00 70.19 104 ALA A O 1
ATOM 838 N N . PRO A 1 105 ? 9.692 11.481 0.521 1.00 79.00 105 PRO A N 1
ATOM 839 C CA . PRO A 1 105 ? 8.448 10.845 0.924 1.00 79.00 105 PRO A CA 1
ATOM 840 C C . PRO A 1 105 ? 7.299 11.861 0.949 1.00 79.00 105 PRO A C 1
ATOM 842 O O . PRO A 1 105 ? 7.363 12.874 1.651 1.00 79.00 105 PRO A O 1
ATOM 845 N N . HIS A 1 106 ? 6.213 11.578 0.232 1.00 88.88 106 HIS A N 1
ATOM 846 C CA . HIS A 1 106 ? 5.011 12.401 0.288 1.00 88.88 106 HIS A CA 1
ATOM 847 C C . HIS A 1 106 ? 4.116 11.963 1.437 1.00 88.88 106 HIS A C 1
ATOM 849 O O . HIS A 1 106 ? 3.941 10.773 1.695 1.00 88.88 106 HIS A O 1
ATOM 855 N N . ARG A 1 107 ? 3.540 12.954 2.121 1.00 92.19 107 ARG A N 1
ATOM 856 C CA . ARG A 1 107 ? 2.588 12.782 3.217 1.00 92.19 107 ARG A CA 1
ATOM 857 C C . ARG A 1 107 ? 1.376 13.647 2.938 1.00 92.19 107 ARG A C 1
ATOM 859 O O . ARG A 1 107 ? 1.519 14.851 2.751 1.00 92.19 107 ARG A O 1
ATOM 866 N N . GLN A 1 108 ? 0.200 13.041 2.936 1.00 93.31 108 GLN A N 1
ATOM 867 C CA . GLN A 1 108 ? -1.070 13.757 2.884 1.00 93.31 108 GLN A CA 1
ATOM 868 C C . GLN A 1 108 ? -1.963 13.312 4.047 1.00 93.31 108 GLN A C 1
ATOM 870 O O . GLN A 1 108 ? -1.880 12.151 4.460 1.00 93.31 108 GLN A O 1
ATOM 875 N N . PRO A 1 109 ? -2.810 14.193 4.604 1.00 94.75 109 PRO A N 1
ATOM 876 C CA . PRO A 1 109 ? -3.793 13.781 5.599 1.00 94.75 109 PRO A CA 1
ATOM 877 C C . PRO A 1 109 ? -4.692 12.672 5.039 1.00 94.75 109 PRO A C 1
ATOM 879 O O . PRO A 1 109 ? -5.251 12.817 3.951 1.00 94.75 109 PRO A O 1
ATOM 882 N N . TRP A 1 110 ? -4.871 11.581 5.789 1.00 93.69 110 TRP A N 1
ATOM 883 C CA . TRP A 1 110 ? -5.733 10.461 5.376 1.00 93.69 110 TRP A CA 1
ATOM 884 C C . TRP A 1 110 ? -7.169 10.922 5.094 1.00 93.69 110 TRP A C 1
ATOM 886 O O . TRP A 1 110 ? -7.799 10.506 4.126 1.00 93.69 110 TRP A O 1
ATOM 896 N N . GLN A 1 111 ? -7.663 11.856 5.908 1.00 92.75 111 GLN A N 1
ATOM 897 C CA . GLN A 1 111 ? -8.988 12.442 5.742 1.00 92.75 111 GLN A CA 1
ATOM 898 C C . GLN A 1 111 ? -9.145 13.196 4.418 1.00 92.75 111 GLN A C 1
ATOM 900 O O . GLN A 1 111 ? -10.185 13.057 3.782 1.00 92.75 111 GLN A O 1
ATOM 905 N N . ALA A 1 112 ? -8.121 13.933 3.981 1.00 92.06 112 ALA A N 1
ATOM 906 C CA . ALA A 1 112 ? -8.166 14.640 2.705 1.00 92.06 112 ALA A CA 1
ATOM 907 C C . ALA A 1 112 ? -8.277 13.641 1.543 1.00 92.06 112 ALA A C 1
ATOM 909 O O . ALA A 1 112 ? -9.150 13.781 0.692 1.00 92.06 112 ALA A O 1
ATOM 910 N N . PHE A 1 113 ? -7.476 12.568 1.557 1.00 91.69 113 PHE A N 1
ATOM 911 C CA . PHE A 1 113 ? -7.547 11.516 0.535 1.00 91.69 113 PHE A CA 1
ATOM 912 C C . PHE A 1 113 ? -8.954 10.909 0.394 1.00 91.69 113 PHE A C 1
ATOM 914 O O . PHE A 1 113 ? -9.403 10.677 -0.729 1.00 91.69 113 PHE A O 1
ATOM 921 N N . MET A 1 114 ? -9.653 10.687 1.513 1.00 90.06 114 MET A N 1
ATOM 922 C CA . MET A 1 114 ? -11.009 10.123 1.521 1.00 90.06 114 MET A CA 1
ATOM 923 C C . MET A 1 114 ? -12.095 11.080 0.999 1.00 90.06 114 MET A C 1
ATOM 925 O O . MET A 1 114 ? -13.167 10.607 0.635 1.00 90.06 114 MET A O 1
ATOM 929 N N . GLN A 1 115 ? -11.854 12.395 0.997 1.00 86.75 115 GLN A N 1
ATOM 930 C CA . GLN A 1 115 ? -12.855 13.421 0.658 1.00 86.75 115 GLN A CA 1
ATOM 931 C C . GLN A 1 115 ? -12.820 13.881 -0.806 1.00 86.75 115 GLN A C 1
ATOM 933 O O . GLN A 1 115 ? -13.805 14.444 -1.282 1.00 86.75 115 GLN A O 1
ATOM 938 N N . HIS A 1 116 ? -11.695 13.689 -1.498 1.00 71.88 116 HIS A N 1
ATOM 939 C CA . HIS A 1 116 ? -11.541 14.044 -2.914 1.00 71.88 116 HIS A CA 1
ATOM 940 C C . HIS A 1 116 ? -12.192 13.024 -3.847 1.00 71.88 116 HIS A C 1
ATOM 942 O O . HIS A 1 116 ? -12.159 13.243 -5.083 1.00 71.88 116 HIS A O 1
#

Radius of gyration: 13.58 Å; chains: 1; bounding box: 28×27×40 Å

Sequence (116 aa):
MNADARDQAWEYYKAAGRDMEADLAALAAHPEGIVLLMPRLVVLMKPVCSRQPEQWTDLPRIFPAADAWYVHLLVGDLRLARRLATALPRRRWLCFQRGLRTPAPHRQPWQAFMQH